Protein AF-A0A957L6K8-F1 (afdb_monomer_lite)

Structure (mmCIF, N/CA/C/O backbone):
data_AF-A0A957L6K8-F1
#
_entry.id   AF-A0A957L6K8-F1
#
loop_
_atom_site.group_PDB
_atom_site.id
_atom_site.type_symbol
_atom_site.label_atom_id
_atom_site.label_alt_id
_atom_site.label_comp_id
_atom_site.label_asym_id
_atom_site.label_entity_id
_atom_site.label_seq_id
_atom_site.pdbx_PDB_ins_code
_atom_site.Cartn_x
_atom_site.Cartn_y
_atom_site.Cartn_z
_atom_site.occupancy
_atom_site.B_iso_or_equiv
_atom_site.auth_seq_id
_atom_site.auth_comp_id
_atom_site.auth_asym_id
_atom_site.auth_atom_id
_atom_site.pdbx_PDB_model_num
ATOM 1 N N . MET A 1 1 ? 15.651 2.696 -22.956 1.00 73.75 1 MET A N 1
ATOM 2 C CA . MET A 1 1 ? 15.255 1.279 -22.777 1.00 73.75 1 MET A CA 1
ATOM 3 C C . MET A 1 1 ? 14.112 1.240 -21.776 1.00 73.75 1 MET A C 1
ATOM 5 O O . MET A 1 1 ? 14.238 1.894 -20.751 1.00 73.75 1 MET A O 1
ATOM 9 N N . LEU A 1 2 ? 13.007 0.550 -22.072 1.00 73.25 2 LEU A N 1
ATOM 10 C CA . LEU A 1 2 ? 11.892 0.410 -21.126 1.00 73.25 2 LEU A CA 1
ATOM 11 C C . LEU A 1 2 ? 12.093 -0.834 -20.243 1.00 73.25 2 LEU A C 1
ATOM 13 O O . LEU A 1 2 ? 12.578 -1.853 -20.747 1.00 73.25 2 LEU A O 1
ATOM 17 N N . PRO A 1 3 ? 11.742 -0.780 -18.946 1.00 78.81 3 PRO A N 1
ATOM 18 C CA . PRO A 1 3 ? 11.795 -1.947 -18.075 1.00 78.81 3 PRO A CA 1
ATOM 19 C C . PRO A 1 3 ? 10.830 -3.028 -18.575 1.00 78.81 3 PRO A C 1
ATOM 21 O O . PRO A 1 3 ? 9.666 -2.764 -18.863 1.00 78.81 3 PRO A O 1
ATOM 24 N N . ARG A 1 4 ? 11.327 -4.266 -18.679 1.00 86.44 4 ARG A N 1
ATOM 25 C CA . ARG A 1 4 ? 10.537 -5.424 -19.142 1.00 86.44 4 ARG A CA 1
ATOM 26 C C . ARG A 1 4 ? 9.581 -5.968 -18.081 1.00 86.44 4 ARG A C 1
ATOM 28 O O . ARG A 1 4 ? 8.683 -6.732 -18.408 1.00 86.44 4 ARG A O 1
ATOM 35 N N . HIS A 1 5 ? 9.817 -5.618 -16.823 1.00 84.75 5 HIS A N 1
ATOM 36 C CA . HIS A 1 5 ? 9.042 -6.064 -15.681 1.00 84.75 5 HIS A CA 1
ATOM 37 C C . HIS A 1 5 ? 9.030 -4.954 -14.636 1.00 84.75 5 HIS A C 1
ATOM 39 O O . HIS A 1 5 ? 10.070 -4.351 -14.361 1.00 84.75 5 HIS A O 1
ATOM 45 N N . ILE A 1 6 ? 7.858 -4.693 -14.068 1.00 78.38 6 ILE A N 1
ATOM 46 C CA . ILE A 1 6 ? 7.665 -3.700 -13.017 1.00 78.38 6 ILE A CA 1
ATOM 47 C C . ILE A 1 6 ? 6.924 -4.388 -11.888 1.00 78.38 6 ILE A C 1
ATOM 49 O O . ILE A 1 6 ? 5.816 -4.882 -12.075 1.00 78.38 6 ILE A O 1
ATOM 53 N N . ALA A 1 7 ? 7.552 -4.402 -10.719 1.00 83.19 7 ALA A N 1
ATOM 54 C CA . ALA A 1 7 ? 6.912 -4.767 -9.469 1.00 83.19 7 ALA A CA 1
ATOM 55 C C . ALA A 1 7 ? 6.666 -3.491 -8.661 1.00 83.19 7 ALA A C 1
ATOM 57 O O . ALA A 1 7 ? 7.467 -2.557 -8.710 1.00 83.19 7 ALA A O 1
ATOM 58 N N . PHE A 1 8 ? 5.572 -3.455 -7.909 1.00 80.69 8 PHE A N 1
ATOM 59 C CA . PHE A 1 8 ? 5.237 -2.338 -7.035 1.00 80.69 8 PHE A CA 1
ATOM 60 C C . PHE A 1 8 ? 4.814 -2.846 -5.656 1.00 80.69 8 PHE A C 1
ATOM 62 O O . PHE A 1 8 ? 4.289 -3.949 -5.515 1.00 80.69 8 PHE A O 1
ATOM 69 N N . ILE A 1 9 ? 5.071 -2.031 -4.632 1.00 85.81 9 ILE A N 1
ATOM 70 C CA . ILE A 1 9 ? 4.739 -2.323 -3.236 1.00 85.81 9 ILE A CA 1
ATOM 71 C C . ILE A 1 9 ? 3.588 -1.408 -2.826 1.00 85.81 9 ILE A C 1
ATOM 73 O O . ILE A 1 9 ? 3.718 -0.187 -2.848 1.00 85.81 9 ILE A O 1
ATOM 77 N N . MET A 1 10 ? 2.468 -1.997 -2.417 1.00 86.81 10 MET A N 1
ATOM 78 C CA . MET A 1 10 ? 1.308 -1.261 -1.905 1.00 86.81 10 MET A CA 1
ATOM 79 C C . MET A 1 10 ? 1.463 -0.956 -0.407 1.00 86.81 10 MET A C 1
ATOM 81 O O . MET A 1 10 ? 0.778 -1.540 0.437 1.00 86.81 10 MET A O 1
ATOM 85 N N . ASP A 1 11 ? 2.395 -0.060 -0.071 1.00 90.31 11 ASP A N 1
ATOM 86 C CA . ASP A 1 11 ? 2.646 0.370 1.312 1.00 90.31 11 ASP A CA 1
ATOM 87 C C . ASP A 1 11 ? 1.627 1.423 1.800 1.00 90.31 11 ASP A C 1
ATOM 89 O O . ASP A 1 11 ? 0.934 2.082 1.030 1.00 90.31 11 ASP A O 1
ATOM 93 N N . GLY A 1 12 ? 1.540 1.603 3.118 1.00 93.88 12 GLY A N 1
ATOM 94 C CA . GLY A 1 12 ? 0.840 2.720 3.752 1.00 93.88 12 GLY A CA 1
ATOM 95 C C . GLY A 1 12 ? -0.610 2.441 4.136 1.00 93.88 12 GLY A C 1
ATOM 96 O O . GLY A 1 12 ? -1.159 3.163 4.970 1.00 93.88 12 GLY A O 1
ATOM 97 N N . ASN A 1 13 ? -1.210 1.357 3.645 1.00 94.62 13 ASN A N 1
ATOM 98 C CA . ASN A 1 13 ? -2.603 1.012 3.943 1.00 94.62 13 ASN A CA 1
ATOM 99 C C . ASN A 1 13 ? -2.865 0.830 5.449 1.00 94.62 13 ASN A C 1
ATOM 101 O O . ASN A 1 13 ? -3.835 1.363 5.989 1.00 94.62 13 ASN A O 1
ATOM 105 N N . SER A 1 14 ? -1.963 0.150 6.165 1.00 94.88 14 SER A N 1
ATOM 106 C CA . SER A 1 14 ? -2.084 -0.031 7.618 1.00 94.88 14 SER A CA 1
ATOM 107 C C . SER A 1 14 ? -1.875 1.280 8.382 1.00 94.88 14 SER A C 1
ATOM 109 O O . SER A 1 14 ? -2.541 1.497 9.391 1.00 94.88 14 SER A O 1
ATOM 111 N N . ARG A 1 15 ? -0.994 2.176 7.896 1.00 96.94 15 ARG A N 1
ATOM 112 C CA . ARG A 1 15 ? -0.799 3.513 8.493 1.00 96.94 15 ARG A CA 1
ATOM 113 C C . ARG A 1 15 ? -2.060 4.364 8.337 1.00 96.94 15 ARG A C 1
ATOM 115 O O . ARG A 1 15 ? -2.495 4.973 9.308 1.00 96.94 15 ARG A O 1
ATOM 122 N N . ARG A 1 16 ? -2.682 4.342 7.153 1.00 95.56 16 ARG A N 1
ATOM 123 C CA . ARG A 1 16 ? -3.958 5.021 6.885 1.00 95.56 16 ARG A CA 1
ATOM 124 C C . ARG A 1 16 ? -5.076 4.512 7.796 1.00 95.56 16 ARG A C 1
ATOM 126 O O . ARG A 1 16 ? -5.783 5.329 8.372 1.00 95.56 16 ARG A O 1
ATOM 133 N N . ALA A 1 17 ? -5.208 3.194 7.959 1.00 97.38 17 ALA A N 1
ATOM 134 C CA . ALA A 1 17 ? -6.211 2.614 8.853 1.00 97.38 17 ALA A CA 1
ATOM 135 C C . ALA A 1 17 ? -6.015 3.088 10.302 1.00 97.38 17 ALA A C 1
ATOM 137 O O . ALA A 1 17 ? -6.952 3.591 10.916 1.00 97.38 17 ALA A O 1
ATOM 138 N N . THR A 1 18 ? -4.783 3.029 10.821 1.00 97.44 18 THR A N 1
ATOM 139 C CA . THR A 1 18 ? -4.473 3.521 12.172 1.00 97.44 18 THR A CA 1
ATOM 140 C C . THR A 1 18 ? -4.758 5.019 12.330 1.00 97.44 18 THR A C 1
ATOM 142 O O . THR A 1 18 ? -5.324 5.414 13.344 1.00 97.44 18 THR A O 1
ATOM 145 N N . ALA A 1 19 ? -4.448 5.847 11.327 1.00 97.62 19 ALA A N 1
ATOM 146 C CA . ALA A 1 19 ? -4.749 7.283 11.348 1.00 97.62 19 ALA A CA 1
ATOM 147 C C . ALA A 1 19 ? -6.260 7.593 11.388 1.00 97.62 19 ALA A C 1
ATOM 149 O O . ALA A 1 19 ? -6.654 8.669 11.825 1.00 97.62 19 ALA A O 1
ATOM 150 N N . GLN A 1 20 ? -7.103 6.651 10.961 1.00 97.25 20 GLN A N 1
ATOM 151 C CA . GLN A 1 20 ? -8.565 6.736 11.030 1.00 97.25 20 GLN A CA 1
ATOM 152 C C . GLN A 1 20 ? -9.145 6.080 12.297 1.00 97.25 20 GLN A C 1
ATOM 154 O O . GLN A 1 20 ? -10.359 5.933 12.406 1.00 97.25 20 GLN A O 1
ATOM 159 N N . GLY A 1 21 ? -8.300 5.644 13.240 1.00 97.88 21 GLY A N 1
ATOM 160 C CA . GLY A 1 21 ? -8.728 4.909 14.434 1.00 97.88 21 GLY A CA 1
ATOM 161 C C . GLY A 1 21 ? -9.173 3.468 14.155 1.00 97.88 21 GLY A C 1
ATOM 162 O O . GLY A 1 21 ? -9.776 2.833 15.018 1.00 97.88 21 GLY A O 1
ATOM 163 N N . LEU A 1 22 ? -8.887 2.934 12.963 1.00 97.56 22 LEU A N 1
ATOM 164 C CA . LEU A 1 22 ? -9.270 1.582 12.561 1.00 97.56 22 LEU A CA 1
ATOM 165 C C . LEU A 1 22 ? -8.168 0.554 12.883 1.00 97.56 22 LEU A C 1
ATOM 167 O O . LEU A 1 22 ? -6.974 0.88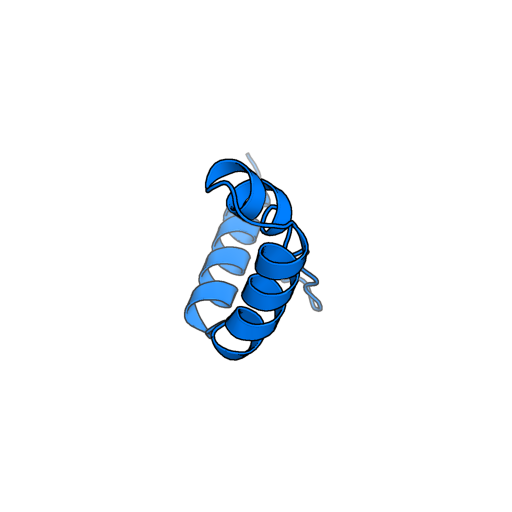3 12.885 1.00 97.56 22 LEU A O 1
ATOM 171 N N . PRO A 1 23 ? -8.535 -0.729 13.077 1.00 97.38 23 PRO A N 1
ATOM 172 C CA . PRO A 1 23 ? -7.566 -1.815 13.179 1.00 97.38 23 PRO A CA 1
ATOM 173 C C . PRO A 1 23 ? -6.688 -1.927 11.925 1.00 97.38 23 PRO A C 1
ATOM 175 O O . PRO A 1 23 ? -7.151 -1.740 10.800 1.00 97.38 23 PRO A O 1
ATOM 178 N N . ARG A 1 24 ? -5.422 -2.335 12.089 1.00 96.19 24 ARG A N 1
ATOM 179 C CA . ARG A 1 24 ? -4.477 -2.519 10.964 1.00 96.19 24 ARG A CA 1
ATOM 180 C C . ARG A 1 24 ? -4.984 -3.500 9.900 1.00 96.19 24 ARG A C 1
ATOM 182 O O . ARG A 1 24 ? -4.706 -3.311 8.718 1.00 96.19 24 ARG A O 1
ATOM 189 N N . SER A 1 25 ? -5.743 -4.518 10.309 1.00 96.12 25 SER A N 1
ATOM 190 C CA . SER A 1 25 ? -6.364 -5.499 9.412 1.00 96.12 25 SER A CA 1
ATOM 191 C C . SER A 1 25 ? -7.335 -4.862 8.415 1.00 96.12 25 SER A C 1
ATOM 193 O O . SER A 1 25 ? -7.402 -5.320 7.277 1.00 96.12 25 SER A O 1
ATOM 195 N N . ALA A 1 26 ? -8.015 -3.770 8.786 1.00 96.12 26 ALA A N 1
ATOM 196 C CA . ALA A 1 26 ? -8.857 -3.009 7.865 1.00 96.12 26 ALA A CA 1
ATOM 197 C C . ALA A 1 26 ? -8.025 -2.384 6.735 1.00 96.12 26 ALA A C 1
ATOM 199 O O . ALA A 1 26 ? -8.444 -2.394 5.582 1.00 96.12 26 ALA A O 1
ATOM 200 N N . GLY A 1 27 ? -6.806 -1.925 7.041 1.00 95.00 27 GLY A N 1
ATOM 201 C CA . GLY A 1 27 ? -5.845 -1.464 6.038 1.00 95.00 27 GLY A CA 1
ATOM 202 C C . GLY A 1 27 ? -5.388 -2.587 5.105 1.00 95.00 27 GLY A C 1
ATOM 203 O O . GLY A 1 27 ? -5.374 -2.403 3.893 1.00 95.00 27 GLY A O 1
ATOM 204 N N . HIS A 1 28 ? -5.067 -3.771 5.637 1.00 92.88 28 HIS A N 1
ATOM 205 C CA . HIS A 1 28 ? -4.701 -4.922 4.796 1.00 92.88 28 HIS A CA 1
ATOM 206 C C . HIS A 1 28 ? -5.835 -5.318 3.849 1.00 92.88 28 HIS A C 1
ATOM 208 O O . HIS A 1 28 ? -5.600 -5.505 2.656 1.00 92.88 28 HIS A O 1
ATOM 214 N N . LYS A 1 29 ? -7.066 -5.389 4.371 1.00 93.69 29 LYS A N 1
ATOM 215 C CA . LYS A 1 29 ? -8.249 -5.685 3.566 1.00 93.69 29 LYS A CA 1
ATOM 216 C C . LYS A 1 29 ? -8.484 -4.620 2.496 1.00 93.69 29 LYS A C 1
ATOM 218 O O . LYS A 1 29 ? -8.670 -4.982 1.345 1.00 93.69 29 LYS A O 1
ATOM 223 N N . ALA A 1 30 ? -8.388 -3.337 2.841 1.00 91.75 30 ALA A N 1
ATOM 224 C CA . ALA A 1 30 ? -8.519 -2.252 1.870 1.00 91.75 30 ALA A CA 1
ATOM 225 C C . ALA A 1 30 ? -7.453 -2.325 0.766 1.00 91.75 30 ALA A C 1
ATOM 227 O O . ALA A 1 30 ? -7.764 -2.083 -0.395 1.00 91.75 30 ALA A O 1
ATOM 228 N N . GLY A 1 31 ? -6.215 -2.696 1.109 1.00 90.00 31 GLY A N 1
ATOM 229 C CA . GLY A 1 31 ? -5.168 -2.954 0.123 1.00 90.00 31 GLY A CA 1
ATOM 230 C C . GLY A 1 31 ? -5.568 -4.073 -0.840 1.00 90.00 31 GLY A C 1
ATOM 231 O O . GLY A 1 31 ? -5.555 -3.871 -2.048 1.00 90.00 31 GLY A O 1
ATOM 232 N N . PHE A 1 32 ? -5.987 -5.227 -0.318 1.00 89.81 32 PHE A N 1
ATOM 233 C CA . PHE A 1 32 ? -6.431 -6.352 -1.145 1.00 89.81 32 PHE A CA 1
ATOM 234 C C . PHE A 1 32 ? -7.653 -6.013 -2.011 1.00 89.81 32 PHE A C 1
ATOM 236 O O . PHE A 1 32 ? -7.662 -6.316 -3.197 1.00 89.81 32 PHE A O 1
ATOM 243 N N . ASP A 1 33 ? -8.657 -5.341 -1.448 1.00 90.62 33 ASP A N 1
ATOM 244 C CA . ASP A 1 33 ? -9.883 -4.968 -2.160 1.00 90.62 33 ASP A CA 1
ATOM 245 C C . ASP A 1 33 ? -9.628 -3.908 -3.247 1.00 90.62 33 ASP A C 1
ATOM 247 O O . ASP A 1 33 ? -10.385 -3.822 -4.211 1.00 90.62 33 ASP A O 1
ATOM 251 N N . TYR A 1 34 ? -8.568 -3.103 -3.110 1.00 85.31 34 TYR A N 1
ATOM 252 C CA . TYR A 1 34 ? -8.167 -2.109 -4.107 1.00 85.31 34 TYR A CA 1
ATOM 253 C C . TYR A 1 34 ? -7.361 -2.715 -5.264 1.00 85.31 34 TYR A C 1
ATOM 255 O O . TYR A 1 34 ? -7.357 -2.156 -6.357 1.00 85.31 34 TYR A O 1
ATOM 263 N N . TRP A 1 35 ? -6.712 -3.868 -5.065 1.00 83.25 35 TRP A N 1
ATOM 264 C CA . TRP A 1 35 ? -5.910 -4.534 -6.100 1.00 83.25 35 TRP A CA 1
ATOM 265 C C . TRP A 1 35 ? -6.635 -4.697 -7.454 1.00 83.25 35 TRP A C 1
ATOM 267 O O . TRP A 1 35 ? -6.048 -4.339 -8.475 1.00 83.25 35 TRP A O 1
ATOM 277 N N . PRO A 1 36 ? -7.902 -5.156 -7.515 1.00 83.00 36 PRO A N 1
ATOM 278 C CA . PRO A 1 36 ? -8.629 -5.296 -8.778 1.00 83.00 36 PRO A CA 1
ATOM 279 C C . PRO A 1 36 ? -8.962 -3.956 -9.446 1.00 83.00 36 PRO A C 1
ATOM 281 O O . PRO A 1 36 ? -9.275 -3.932 -10.632 1.00 83.00 36 PRO A O 1
ATOM 284 N N . ALA A 1 37 ? -8.936 -2.856 -8.688 1.00 83.19 37 ALA A N 1
ATOM 285 C CA . ALA A 1 37 ? -9.228 -1.515 -9.182 1.00 83.19 37 ALA A CA 1
ATOM 286 C C . ALA A 1 37 ? -8.004 -0.832 -9.808 1.00 83.19 37 ALA A C 1
ATOM 288 O O . ALA A 1 37 ? -8.164 0.235 -10.400 1.00 83.19 37 ALA A O 1
ATOM 289 N N . ILE A 1 38 ? -6.808 -1.429 -9.705 1.00 84.06 38 ILE A N 1
ATOM 290 C CA . ILE A 1 38 ? -5.615 -0.923 -10.387 1.00 84.06 38 ILE A CA 1
ATOM 291 C C . ILE A 1 38 ? -5.873 -0.956 -11.889 1.00 84.06 38 ILE A C 1
ATOM 293 O O . ILE A 1 38 ? -5.992 -2.013 -12.513 1.00 84.06 38 ILE A O 1
ATOM 297 N N . SER A 1 39 ? -5.968 0.234 -12.466 1.00 84.25 39 SER A N 1
ATOM 298 C CA . SER A 1 39 ? -6.303 0.422 -13.864 1.00 84.25 39 SER A CA 1
ATOM 299 C C . SER A 1 39 ? -5.050 0.545 -14.725 1.00 84.25 39 SER A C 1
ATOM 301 O O . SER A 1 39 ? -3.939 0.809 -14.258 1.00 84.25 39 SER A O 1
ATOM 303 N N . ARG A 1 40 ? -5.248 0.426 -16.039 1.00 82.62 40 ARG A N 1
ATOM 304 C CA . ARG A 1 40 ? -4.213 0.745 -17.025 1.00 82.62 40 ARG A CA 1
ATOM 305 C C . ARG A 1 40 ? -3.642 2.155 -1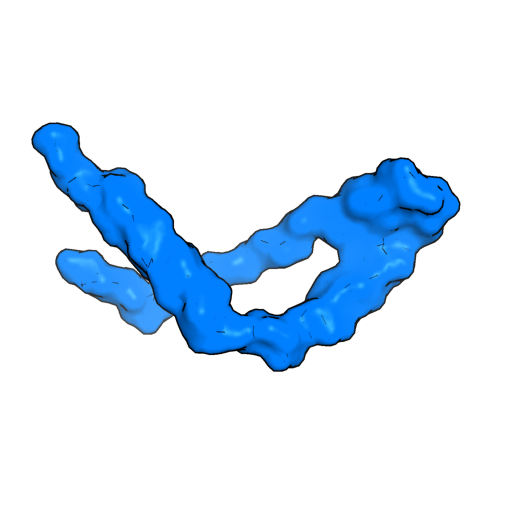6.816 1.00 82.62 40 ARG A C 1
ATOM 307 O O . ARG A 1 40 ? -2.435 2.335 -16.933 1.00 82.62 40 ARG A O 1
ATOM 314 N N . THR A 1 41 ? -4.490 3.123 -16.470 1.00 84.88 41 THR A N 1
ATOM 315 C CA . THR A 1 41 ? -4.094 4.516 -16.230 1.00 84.88 41 THR A CA 1
ATOM 316 C C . THR A 1 41 ? -3.132 4.641 -15.049 1.00 84.88 41 THR A C 1
ATOM 318 O O . THR A 1 41 ? -2.156 5.386 -15.133 1.00 84.88 41 THR A O 1
ATOM 321 N N . ASP A 1 42 ? -3.348 3.875 -13.977 1.00 84.94 42 ASP A N 1
ATOM 322 C CA . ASP A 1 42 ? -2.458 3.874 -12.810 1.00 84.94 42 ASP A CA 1
ATOM 323 C C . ASP A 1 42 ? -1.064 3.345 -13.178 1.00 84.94 42 ASP A C 1
ATOM 325 O O . ASP A 1 42 ? -0.044 3.930 -12.806 1.00 84.94 42 ASP A O 1
ATOM 329 N N . ILE A 1 43 ? -1.005 2.280 -13.986 1.00 84.88 43 ILE A N 1
ATOM 330 C CA . ILE A 1 43 ? 0.261 1.715 -14.478 1.00 84.88 43 ILE A CA 1
ATOM 331 C C . ILE A 1 43 ? 0.979 2.699 -15.413 1.00 84.88 43 ILE A C 1
ATOM 333 O O . ILE A 1 43 ? 2.193 2.889 -15.298 1.00 84.88 43 ILE A O 1
ATOM 337 N N . GLU A 1 44 ? 0.253 3.351 -16.321 1.00 86.81 44 GLU A N 1
ATOM 338 C CA . GLU A 1 44 ? 0.826 4.352 -17.229 1.00 86.81 44 GLU A CA 1
ATOM 339 C C . GLU A 1 44 ? 1.397 5.554 -16.463 1.00 86.81 44 GLU A C 1
ATOM 341 O O . GLU A 1 44 ? 2.481 6.041 -16.798 1.00 86.81 44 GLU A O 1
ATOM 346 N N . ALA A 1 45 ? 0.742 5.983 -15.382 1.00 87.19 45 ALA A N 1
ATOM 347 C CA . ALA A 1 45 ? 1.254 7.039 -14.514 1.00 87.19 45 ALA A CA 1
ATOM 348 C C . ALA A 1 45 ? 2.580 6.648 -13.832 1.00 87.19 45 ALA A C 1
ATOM 350 O O . ALA A 1 45 ? 3.513 7.460 -13.790 1.00 87.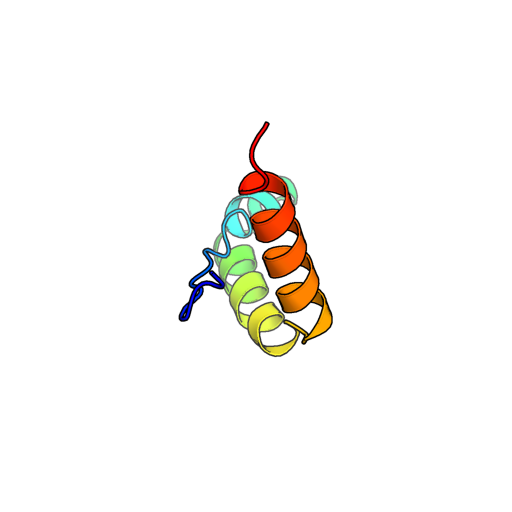19 45 ALA A O 1
ATOM 351 N N . VAL A 1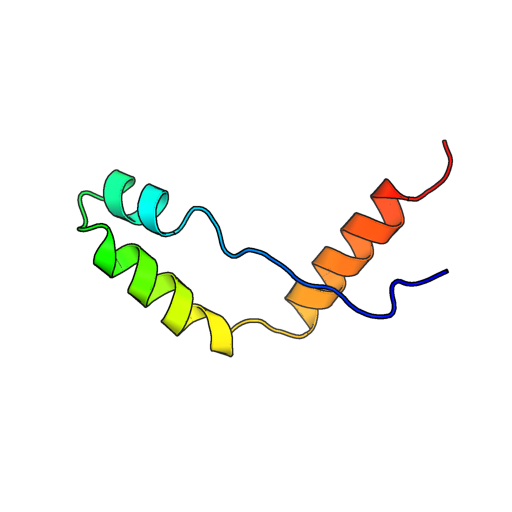 46 ? 2.700 5.404 -13.350 1.00 85.19 46 VAL A N 1
ATOM 352 C CA . VAL A 1 46 ? 3.947 4.872 -12.764 1.00 85.19 46 VAL A CA 1
ATOM 353 C C . VAL A 1 46 ? 5.064 4.815 -13.807 1.00 85.19 46 VAL A C 1
ATOM 355 O O . VAL A 1 46 ? 6.180 5.271 -13.545 1.00 85.19 46 VAL A O 1
ATOM 358 N N . LEU A 1 47 ? 4.769 4.317 -15.009 1.00 86.12 47 LEU A N 1
ATOM 359 C CA . LEU A 1 47 ? 5.716 4.278 -16.127 1.00 86.12 47 LEU A CA 1
ATOM 360 C C . LEU A 1 47 ? 6.216 5.674 -16.506 1.00 86.12 47 LEU A C 1
ATO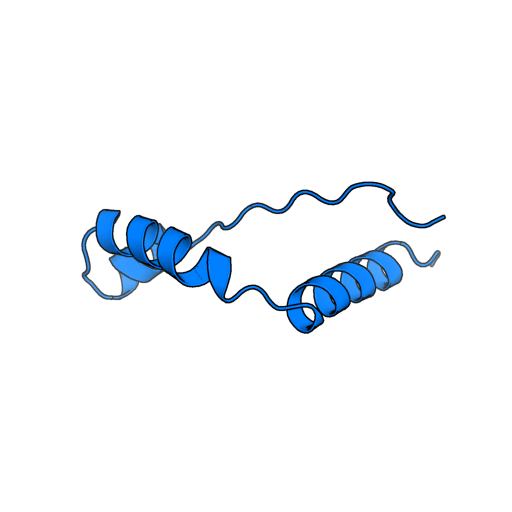M 362 O O . LEU A 1 47 ? 7.418 5.876 -16.681 1.00 86.12 47 LEU A O 1
ATOM 366 N N . ALA A 1 48 ? 5.308 6.648 -16.589 1.00 86.81 48 ALA A N 1
ATOM 367 C CA . ALA A 1 48 ? 5.652 8.032 -16.889 1.00 86.81 48 ALA A CA 1
ATOM 368 C C . ALA A 1 48 ? 6.519 8.659 -15.787 1.00 86.81 48 ALA A C 1
ATOM 370 O O . ALA A 1 48 ? 7.448 9.410 -16.086 1.00 86.81 48 ALA A O 1
ATOM 371 N N . HIS A 1 49 ? 6.253 8.344 -14.515 1.00 85.19 49 HIS A N 1
ATOM 372 C CA . HIS A 1 49 ? 7.108 8.769 -13.408 1.00 85.19 49 HIS A CA 1
ATOM 373 C C . HIS A 1 49 ? 8.527 8.199 -13.541 1.00 85.19 49 HIS A C 1
ATOM 375 O O . HIS A 1 49 ? 9.490 8.961 -13.468 1.00 85.19 49 HIS A O 1
ATOM 381 N N . TYR A 1 50 ? 8.659 6.901 -13.824 1.00 83.44 50 TYR A N 1
ATOM 382 C CA . TYR A 1 50 ? 9.960 6.266 -14.058 1.00 83.44 50 TYR A CA 1
ATOM 383 C C . TYR A 1 50 ? 10.708 6.870 -15.249 1.00 83.44 50 TYR A C 1
ATOM 385 O O . TYR A 1 50 ? 11.895 7.163 -15.139 1.00 83.44 50 TYR A O 1
ATOM 393 N N . ALA A 1 51 ? 10.020 7.099 -16.370 1.00 83.38 51 ALA A N 1
ATOM 394 C CA . ALA A 1 51 ? 10.622 7.705 -17.554 1.00 8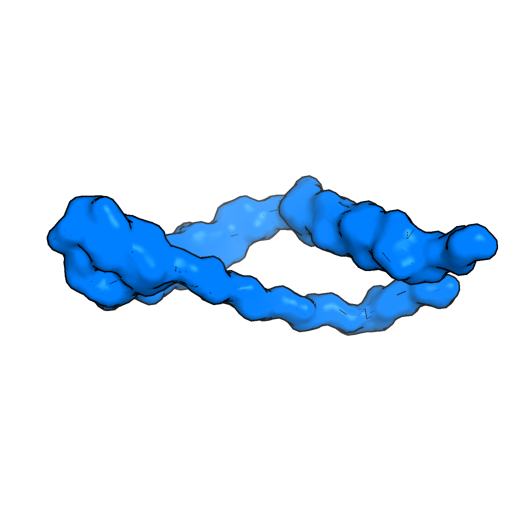3.38 51 ALA A CA 1
ATOM 395 C C . ALA A 1 51 ? 11.170 9.114 -17.269 1.00 83.38 51 ALA A C 1
ATOM 397 O O . ALA A 1 51 ? 12.248 9.450 -17.750 1.00 83.38 51 ALA A O 1
ATOM 398 N N . ARG A 1 52 ? 10.469 9.911 -16.447 1.00 85.62 52 ARG A N 1
ATOM 399 C CA . ARG A 1 52 ? 10.951 11.229 -15.997 1.00 85.62 52 ARG A CA 1
ATOM 400 C C . ARG A 1 52 ? 12.153 11.124 -15.062 1.00 85.62 52 ARG A C 1
ATOM 402 O O . ARG A 1 52 ? 13.100 11.877 -15.225 1.00 85.62 52 ARG A O 1
ATOM 409 N N . ALA A 1 53 ? 12.127 10.196 -14.107 1.00 80.56 53 ALA A N 1
ATOM 410 C CA . ALA A 1 53 ? 13.226 10.000 -13.160 1.00 80.56 53 ALA A CA 1
ATOM 411 C C . ALA A 1 53 ? 14.505 9.448 -13.820 1.00 80.56 53 ALA A C 1
ATOM 413 O O . ALA A 1 53 ? 15.598 9.657 -13.307 1.00 80.56 53 ALA A O 1
ATOM 414 N N . MET A 1 54 ? 14.369 8.737 -14.944 1.00 76.38 54 MET A N 1
ATOM 415 C CA . MET A 1 54 ? 15.484 8.201 -15.733 1.00 76.38 54 MET A CA 1
ATOM 416 C C . MET A 1 54 ? 15.932 9.113 -16.881 1.00 76.38 54 MET A C 1
ATOM 418 O O . MET A 1 54 ? 16.852 8.743 -17.613 1.00 76.38 54 MET A O 1
ATOM 422 N N . ALA A 1 55 ? 15.294 10.270 -17.078 1.00 69.81 55 ALA A N 1
ATOM 423 C CA . ALA A 1 55 ? 15.773 11.233 -18.058 1.00 69.81 55 ALA A CA 1
ATOM 424 C C . ALA A 1 55 ? 17.168 11.720 -17.621 1.00 69.81 55 ALA A C 1
ATOM 426 O O . ALA A 1 55 ? 17.328 12.093 -16.455 1.00 69.81 55 ALA A O 1
ATOM 427 N N . PRO A 1 56 ? 18.187 11.673 -18.500 1.00 61.56 56 PRO A N 1
ATOM 428 C CA . PRO A 1 56 ? 19.486 12.241 -18.169 1.00 61.56 56 PRO A CA 1
ATOM 429 C C . PRO A 1 56 ? 19.311 13.731 -17.855 1.00 61.56 56 PRO A C 1
ATOM 431 O O . PRO A 1 56 ? 18.489 14.396 -18.490 1.00 61.56 56 PRO A O 1
ATOM 434 N N . ALA A 1 57 ? 20.046 14.205 -16.846 1.00 64.62 57 ALA A N 1
ATOM 435 C CA . ALA A 1 57 ? 20.135 15.625 -16.516 1.00 64.62 57 ALA A CA 1
ATOM 436 C C . ALA A 1 57 ? 20.629 16.450 -17.713 1.00 64.62 57 ALA A C 1
ATOM 438 O O . ALA A 1 57 ? 21.469 15.920 -18.481 1.00 64.62 57 ALA A O 1
#

Sequence (57 aa):
MLPRHIAFIMDGNSRRATAQGLPRSAGHKAGFDYWPAISRTDIEAVLAHYARAMAPA

Secondary structure (DSSP, 8-state):
---S-------SHHHHHHHTT--HHHHHHHHHHHGGG--HHHHHHHHHHHHHHTS--

Foldseek 3Di:
DADPDDDDDPPDLLVVQVVVVHHSVNSVVVSVVCVVVCDPVNVVVVRVVVVVVPPDD

pLDDT: mean 86.94, std 8.23, range [61.56, 97.88]

Radius of gyration: 14.95 Å; chains: 1; bounding box: 30×22×37 Å